Protein AF-A0A968W9E1-F1 (afdb_monomer_lite)

Sequence (61 aa):
MVEVPLGLAEIMTNDSGDRHVLAAAVVAKADIIVTSNLKHFQEKDLVSWGVKAQSPSGFFN

pLDDT: mean 95.91, std 5.28, range [71.31, 98.56]

Foldseek 3Di:
DFDFDPCQLVPQPFDNVCSVV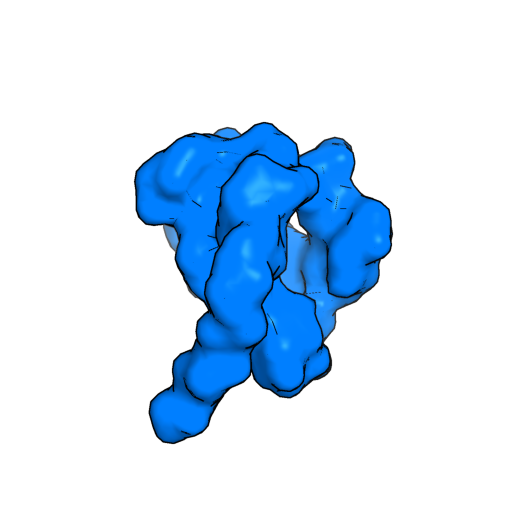LSSCLSVVPQEDADPPVNRVDCVRNVVSNHYYDHPVRVVD

Structure (mmCIF, N/CA/C/O backbone):
data_AF-A0A968W9E1-F1
#
_entry.id   AF-A0A968W9E1-F1
#
loop_
_atom_site.group_PDB
_atom_site.id
_atom_site.type_symbol
_atom_site.label_atom_id
_atom_site.label_alt_id
_atom_site.label_comp_id
_atom_site.label_asym_id
_atom_site.label_entity_id
_atom_site.label_seq_id
_atom_site.pdbx_PDB_ins_code
_atom_site.Cartn_x
_atom_site.Cartn_y
_atom_site.Cartn_z
_atom_site.occupancy
_atom_site.B_iso_or_equiv
_atom_site.auth_seq_id
_atom_site.auth_comp_id
_atom_site.auth_asym_id
_atom_site.auth_atom_id
_atom_site.pdbx_PDB_model_num
ATOM 1 N N . MET A 1 1 ? -2.559 -16.218 -3.026 1.00 71.31 1 MET A N 1
ATOM 2 C CA . MET A 1 1 ? -2.670 -15.117 -4.006 1.00 71.31 1 MET A CA 1
ATOM 3 C C . MET A 1 1 ? -3.813 -14.230 -3.544 1.00 71.31 1 MET A C 1
ATOM 5 O O . MET A 1 1 ? -4.809 -14.784 -3.100 1.00 71.31 1 MET A O 1
ATOM 9 N N . VAL A 1 2 ? -3.641 -12.907 -3.533 1.00 82.12 2 VAL A N 1
ATOM 10 C CA . VAL A 1 2 ? -4.706 -11.963 -3.150 1.00 82.12 2 VAL A CA 1
ATOM 11 C C . VAL A 1 2 ? -5.395 -11.505 -4.430 1.00 82.12 2 VAL A C 1
ATOM 13 O O . VAL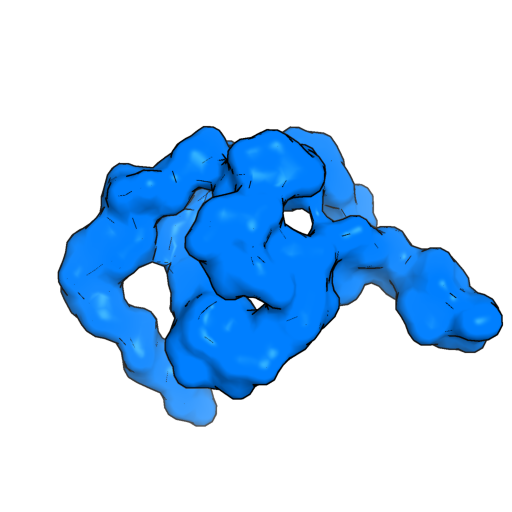 A 1 2 ? -4.711 -11.083 -5.360 1.00 82.12 2 VAL A O 1
ATOM 16 N N . GLU A 1 3 ? -6.719 -11.609 -4.492 1.00 91.75 3 GLU A N 1
ATOM 17 C CA . GLU A 1 3 ? -7.500 -11.076 -5.609 1.00 91.75 3 GLU A CA 1
ATOM 18 C C . GLU A 1 3 ? -7.870 -9.624 -5.321 1.00 91.75 3 GLU A C 1
ATOM 20 O O . GLU A 1 3 ? -8.582 -9.329 -4.363 1.00 91.75 3 GLU A O 1
ATOM 25 N N . VAL A 1 4 ? -7.355 -8.706 -6.137 1.00 93.00 4 VAL A N 1
ATOM 26 C CA . VAL A 1 4 ? -7.637 -7.276 -6.007 1.00 93.00 4 VAL A CA 1
ATOM 27 C C . VAL A 1 4 ? -8.914 -6.945 -6.789 1.00 93.00 4 VAL A C 1
ATOM 29 O O . VAL A 1 4 ? -8.965 -7.238 -7.985 1.00 93.00 4 VAL A O 1
ATOM 32 N N . PRO A 1 5 ? -9.933 -6.320 -6.166 1.00 92.75 5 PRO A N 1
ATOM 33 C CA . PRO A 1 5 ? -11.121 -5.863 -6.879 1.00 92.75 5 PRO A CA 1
ATOM 34 C C . PRO A 1 5 ? -10.773 -4.921 -8.037 1.00 92.75 5 PRO A C 1
ATOM 36 O O . PRO A 1 5 ? -9.915 -4.043 -7.901 1.00 92.75 5 PRO A O 1
ATOM 39 N N . LEU A 1 6 ? -11.471 -5.076 -9.167 1.00 90.94 6 LEU A N 1
ATOM 40 C CA . LEU A 1 6 ? -11.313 -4.195 -10.328 1.00 90.94 6 LEU A CA 1
ATOM 41 C C . LEU A 1 6 ? -11.519 -2.725 -9.928 1.00 90.94 6 LEU A C 1
ATOM 43 O O . LEU A 1 6 ? -12.420 -2.403 -9.156 1.00 90.94 6 LEU A O 1
ATOM 47 N N . GLY A 1 7 ? -10.667 -1.840 -10.448 1.00 93.81 7 GLY A N 1
ATOM 48 C CA . GLY A 1 7 ? -10.736 -0.398 -10.199 1.00 93.81 7 GLY A CA 1
ATOM 49 C C . GLY A 1 7 ? -10.177 0.072 -8.850 1.00 93.81 7 GLY A C 1
ATOM 50 O O . GLY A 1 7 ? -9.935 1.266 -8.691 1.00 93.81 7 GLY A O 1
ATOM 51 N N . LEU A 1 8 ? -9.882 -0.818 -7.889 1.00 96.50 8 LEU A N 1
ATOM 52 C CA . LEU A 1 8 ? -9.336 -0.393 -6.589 1.00 96.50 8 LEU A CA 1
ATOM 53 C C . LEU A 1 8 ? -7.980 0.314 -6.735 1.00 96.50 8 LEU A C 1
ATOM 55 O O . LEU A 1 8 ? -7.733 1.325 -6.088 1.00 96.50 8 LEU A O 1
ATOM 59 N N . ALA A 1 9 ? -7.109 -0.187 -7.611 1.00 96.94 9 ALA A N 1
ATOM 60 C CA . ALA A 1 9 ? -5.830 0.463 -7.877 1.00 96.94 9 ALA A CA 1
ATOM 61 C C . ALA A 1 9 ? -5.998 1.820 -8.585 1.00 96.94 9 ALA A C 1
ATOM 63 O O . ALA A 1 9 ? -5.148 2.686 -8.440 1.00 96.94 9 ALA A O 1
ATOM 64 N N . GLU A 1 10 ? -7.077 2.046 -9.337 1.00 97.06 10 GLU A N 1
ATOM 65 C CA . GLU A 1 10 ? -7.254 3.267 -10.138 1.00 97.06 10 GLU A CA 1
ATOM 66 C C . GLU A 1 10 ? -7.504 4.507 -9.275 1.00 97.06 10 GLU A C 1
ATOM 68 O O . GLU A 1 10 ? -7.113 5.610 -9.658 1.00 97.06 10 GLU A O 1
ATOM 73 N N . ILE A 1 11 ? -8.097 4.316 -8.093 1.00 97.25 11 ILE A N 1
ATOM 74 C CA . ILE A 1 11 ? -8.408 5.389 -7.139 1.00 97.25 11 ILE A CA 1
ATOM 75 C C . ILE A 1 11 ? -7.262 5.695 -6.167 1.00 97.25 11 ILE A C 1
ATOM 77 O O . ILE A 1 11 ? -7.380 6.589 -5.329 1.00 97.25 11 ILE A O 1
ATOM 81 N N . MET A 1 12 ? -6.152 4.962 -6.254 1.00 98.00 12 MET A N 1
ATOM 82 C CA . MET A 1 12 ? -4.987 5.182 -5.405 1.00 98.00 12 MET A CA 1
ATOM 83 C C . MET A 1 12 ? -4.119 6.311 -5.954 1.00 98.00 12 MET A C 1
ATOM 85 O O . MET A 1 12 ? -3.877 6.411 -7.156 1.00 98.00 12 MET A O 1
ATOM 89 N N . THR A 1 13 ? -3.649 7.178 -5.060 1.00 98.25 13 THR A N 1
ATOM 90 C CA . THR A 1 13 ? -2.939 8.411 -5.433 1.00 98.25 13 THR A CA 1
ATOM 91 C C . THR A 1 13 ? -1.425 8.253 -5.466 1.00 98.25 13 THR A C 1
ATOM 93 O O . THR A 1 13 ? -0.739 9.148 -5.955 1.00 98.25 13 THR A O 1
ATOM 96 N N . ASN A 1 14 ? -0.908 7.111 -5.003 1.00 98.50 14 ASN A N 1
ATOM 97 C CA . ASN A 1 14 ? 0.510 6.790 -5.071 1.00 98.50 14 ASN A CA 1
ATOM 98 C C . ASN A 1 14 ? 0.969 6.584 -6.532 1.00 98.50 14 ASN A C 1
ATOM 100 O O . ASN A 1 14 ? 0.163 6.648 -7.474 1.00 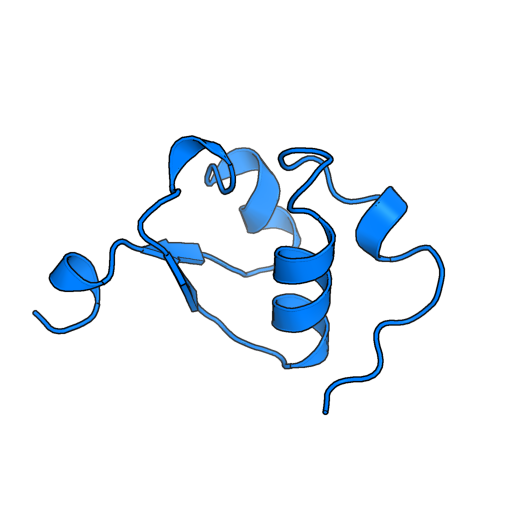98.50 14 ASN A O 1
ATOM 104 N N . ASP A 1 15 ? 2.274 6.358 -6.723 1.00 98.56 15 ASP A N 1
ATOM 105 C CA . ASP A 1 15 ? 2.867 6.229 -8.059 1.00 98.56 15 ASP A CA 1
ATOM 106 C C . ASP A 1 15 ? 2.088 5.245 -8.943 1.00 98.56 15 ASP A C 1
ATOM 108 O O . ASP A 1 15 ? 1.781 4.127 -8.529 1.00 98.56 15 ASP A O 1
ATOM 112 N N . SER A 1 16 ? 1.771 5.666 -10.171 1.00 97.69 16 SER A N 1
ATOM 113 C CA . SER A 1 16 ? 0.891 4.915 -11.073 1.00 97.69 16 SER A CA 1
ATOM 114 C C . SER A 1 16 ? 1.368 3.497 -11.383 1.00 97.69 16 SER A C 1
ATOM 116 O O . SER A 1 16 ? 0.530 2.612 -11.557 1.00 97.69 16 SER A O 1
ATOM 118 N N . GLY A 1 17 ? 2.684 3.260 -11.398 1.00 97.50 17 GLY A N 1
ATOM 119 C CA . GLY A 1 17 ? 3.253 1.935 -11.618 1.00 97.50 17 GLY A CA 1
ATOM 120 C C . GLY A 1 17 ? 3.075 1.002 -10.422 1.00 97.50 17 GLY A C 1
ATOM 121 O O . GLY A 1 17 ? 3.028 -0.209 -10.606 1.00 97.50 17 GLY A O 1
ATOM 122 N N . ASP A 1 18 ? 2.895 1.547 -9.218 1.00 98.12 18 ASP A N 1
ATOM 123 C CA . ASP A 1 18 ? 2.940 0.812 -7.950 1.00 98.12 18 ASP A CA 1
ATOM 124 C C . ASP A 1 18 ? 1.601 0.760 -7.196 1.00 98.12 18 ASP A C 1
ATOM 126 O O . ASP A 1 18 ? 1.507 0.159 -6.124 1.00 98.12 18 ASP A O 1
ATOM 130 N N . ARG A 1 19 ? 0.524 1.336 -7.741 1.00 98.19 19 ARG A N 1
ATOM 131 C CA . ARG A 1 19 ? -0.829 1.288 -7.138 1.00 98.19 19 ARG A CA 1
ATOM 132 C C . ARG A 1 19 ? -1.313 -0.131 -6.850 1.00 98.19 19 ARG A C 1
ATOM 134 O O . ARG A 1 19 ? -2.011 -0.368 -5.869 1.00 98.19 19 ARG A O 1
ATOM 141 N N . HIS A 1 20 ? -0.903 -1.095 -7.670 1.00 97.56 20 HIS A N 1
ATOM 142 C CA . HIS A 1 20 ? -1.248 -2.503 -7.481 1.00 97.56 20 HIS A CA 1
ATOM 143 C C . HIS A 1 20 ? -0.708 -3.076 -6.155 1.00 97.56 20 HIS A C 1
ATOM 145 O O . HIS A 1 20 ? -1.371 -3.907 -5.537 1.00 97.56 20 HIS A O 1
ATOM 151 N N . VAL A 1 21 ? 0.449 -2.600 -5.679 1.00 97.94 21 VAL A N 1
ATOM 152 C CA . VAL A 1 21 ? 1.036 -3.018 -4.396 1.00 97.94 21 VAL A CA 1
ATOM 153 C C . VAL A 1 21 ? 0.210 -2.487 -3.228 1.00 97.94 21 VAL A C 1
ATOM 155 O O . VAL A 1 21 ? -0.108 -3.243 -2.311 1.00 97.94 21 VAL A O 1
ATOM 158 N N . LEU A 1 22 ? -0.188 -1.210 -3.273 1.00 98.50 22 LEU A N 1
ATOM 159 C CA . LEU A 1 22 ? -1.053 -0.629 -2.245 1.00 98.50 22 LEU A CA 1
ATOM 160 C C . LEU A 1 22 ? -2.431 -1.305 -2.234 1.00 98.50 22 LEU A C 1
ATOM 162 O O . LEU A 1 22 ? -2.932 -1.657 -1.169 1.00 98.50 22 LEU A O 1
ATOM 166 N N . ALA A 1 23 ? -3.005 -1.586 -3.406 1.00 98.38 23 ALA A N 1
ATOM 167 C CA . ALA A 1 23 ? -4.269 -2.310 -3.521 1.00 98.38 23 ALA A CA 1
ATOM 168 C C . ALA A 1 23 ? -4.181 -3.712 -2.907 1.00 98.38 23 ALA A C 1
ATOM 170 O O . ALA A 1 23 ? -5.061 -4.107 -2.141 1.00 98.38 23 ALA A O 1
ATOM 171 N N . ALA A 1 24 ? -3.094 -4.440 -3.171 1.00 98.00 24 ALA A N 1
ATOM 172 C CA . ALA A 1 24 ? -2.853 -5.739 -2.555 1.00 98.00 24 ALA A CA 1
ATOM 173 C C . ALA A 1 24 ? -2.724 -5.640 -1.026 1.00 98.00 24 ALA A C 1
ATOM 175 O O . ALA A 1 24 ? -3.314 -6.458 -0.324 1.00 98.00 24 ALA A O 1
ATOM 176 N N . ALA A 1 25 ? -2.011 -4.633 -0.507 1.00 98.31 25 ALA A N 1
ATOM 177 C CA . ALA A 1 25 ? -1.867 -4.412 0.932 1.00 98.31 25 ALA A CA 1
ATOM 178 C C . ALA A 1 25 ? -3.219 -4.148 1.613 1.00 98.31 25 ALA A C 1
ATOM 180 O O . ALA A 1 25 ? -3.526 -4.774 2.626 1.00 98.31 25 ALA A O 1
ATOM 181 N N . VAL A 1 26 ? -4.061 -3.297 1.017 1.00 98.06 26 VAL A N 1
ATOM 182 C CA . VAL A 1 26 ? -5.408 -2.992 1.527 1.00 98.06 26 VAL A CA 1
ATOM 183 C C . VAL A 1 26 ? -6.285 -4.241 1.568 1.00 98.06 26 VAL A C 1
ATOM 185 O O . VAL A 1 26 ? -6.903 -4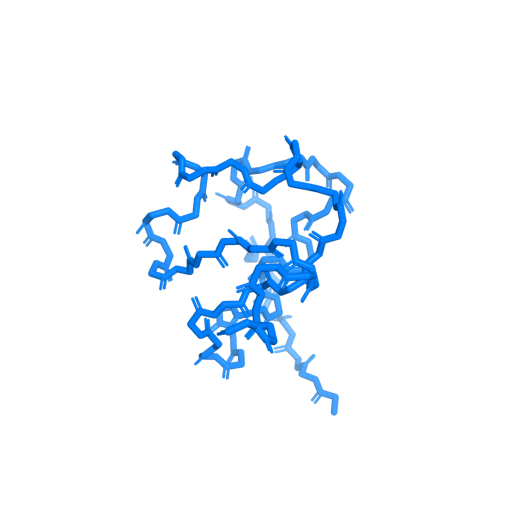.529 2.591 1.00 98.06 26 VAL A O 1
ATOM 188 N N . VAL A 1 27 ? -6.315 -5.027 0.488 1.00 97.94 27 VAL A N 1
ATOM 189 C CA . VAL A 1 27 ? -7.131 -6.253 0.428 1.00 97.94 27 VAL A CA 1
ATOM 190 C C . VAL A 1 27 ? -6.610 -7.318 1.396 1.00 97.94 27 VAL A C 1
ATOM 192 O O . VAL A 1 27 ? -7.399 -8.004 2.044 1.00 97.94 27 VAL A O 1
ATOM 195 N N . ALA A 1 28 ? -5.289 -7.427 1.545 1.00 97.56 28 ALA A N 1
ATOM 196 C CA . ALA A 1 28 ? -4.653 -8.322 2.507 1.00 97.56 28 ALA A CA 1
ATOM 197 C C . ALA A 1 28 ? -4.786 -7.849 3.964 1.00 97.56 28 ALA A C 1
ATOM 199 O O . ALA A 1 28 ? -4.413 -8.597 4.866 1.00 97.56 28 ALA A O 1
ATOM 200 N N . LYS A 1 29 ? -5.309 -6.634 4.197 1.00 97.06 29 LYS A N 1
ATOM 201 C CA . LYS A 1 29 ? -5.355 -5.968 5.508 1.00 97.06 29 LYS A CA 1
ATOM 202 C C . LYS A 1 29 ? -3.968 -5.864 6.152 1.00 97.06 29 LYS A C 1
ATOM 204 O O . LYS A 1 29 ? -3.812 -6.100 7.345 1.00 97.06 29 LYS A O 1
ATOM 209 N N . ALA A 1 30 ? -2.955 -5.569 5.344 1.00 97.75 30 ALA A N 1
ATOM 210 C CA . ALA A 1 30 ? -1.598 -5.367 5.821 1.00 97.75 30 ALA A CA 1
ATOM 211 C C . ALA A 1 30 ? -1.439 -3.952 6.388 1.00 97.75 30 ALA A C 1
ATOM 213 O O . ALA A 1 30 ? -1.752 -2.975 5.712 1.00 97.75 30 ALA A O 1
ATOM 214 N N . ASP A 1 31 ? -0.873 -3.842 7.588 1.00 97.56 31 ASP A N 1
ATOM 215 C CA . ASP A 1 31 ? -0.590 -2.541 8.204 1.00 97.56 31 ASP A CA 1
ATOM 216 C C . ASP A 1 31 ? 0.633 -1.848 7.572 1.00 97.56 31 ASP A C 1
ATOM 218 O O . ASP A 1 31 ? 0.743 -0.619 7.577 1.00 97.56 31 ASP A O 1
ATOM 222 N N . ILE A 1 32 ? 1.588 -2.629 7.044 1.00 97.94 32 ILE A N 1
ATOM 223 C CA . ILE A 1 32 ? 2.888 -2.137 6.564 1.00 97.94 32 ILE A CA 1
ATOM 224 C C . ILE A 1 32 ? 3.253 -2.761 5.211 1.00 97.94 32 ILE A C 1
ATOM 226 O O . ILE A 1 32 ? 3.292 -3.981 5.059 1.00 97.94 32 ILE A O 1
ATOM 230 N N . ILE A 1 33 ? 3.616 -1.912 4.248 1.00 98.38 33 ILE A N 1
ATOM 231 C CA . ILE A 1 33 ? 4.367 -2.270 3.042 1.00 98.38 33 ILE A CA 1
ATOM 232 C C . ILE A 1 33 ? 5.857 -2.101 3.346 1.00 98.38 33 ILE A C 1
ATOM 234 O O . ILE A 1 33 ? 6.347 -0.989 3.554 1.00 98.38 33 ILE A O 1
ATOM 238 N N . VAL A 1 34 ? 6.599 -3.204 3.341 1.00 98.00 34 VAL A N 1
ATOM 239 C CA . VAL A 1 34 ? 8.060 -3.175 3.476 1.00 98.00 34 VAL A CA 1
ATOM 240 C C . VAL A 1 34 ? 8.679 -3.046 2.085 1.00 98.00 34 VAL A C 1
ATOM 242 O O . VAL A 1 34 ? 8.520 -3.929 1.247 1.00 98.00 34 VAL A O 1
ATOM 245 N N . THR A 1 35 ? 9.361 -1.933 1.808 1.00 97.62 35 THR A N 1
ATOM 246 C CA . THR A 1 35 ? 9.881 -1.617 0.470 1.00 97.62 35 THR A CA 1
ATOM 247 C C . THR A 1 35 ? 11.083 -0.678 0.509 1.00 97.62 35 THR A C 1
ATOM 249 O O . THR A 1 35 ? 11.139 0.267 1.292 1.00 97.62 35 THR A O 1
ATOM 252 N N . SER A 1 36 ? 12.044 -0.889 -0.391 1.00 97.38 36 SER A N 1
ATOM 253 C CA . SER A 1 36 ? 13.135 0.070 -0.623 1.00 97.38 36 SER A CA 1
ATOM 254 C C . SER A 1 36 ? 12.690 1.276 -1.463 1.00 97.38 36 SER A C 1
ATOM 256 O O . SER A 1 36 ? 13.420 2.258 -1.567 1.00 97.38 36 SER A O 1
ATOM 258 N N . ASN A 1 37 ? 11.494 1.230 -2.062 1.00 97.12 37 ASN A N 1
ATOM 259 C CA . ASN A 1 37 ? 10.978 2.253 -2.971 1.00 97.12 37 ASN A CA 1
ATOM 260 C C . ASN A 1 37 ? 10.042 3.261 -2.278 1.00 97.12 37 ASN A C 1
ATOM 262 O O . ASN A 1 37 ? 8.959 3.574 -2.769 1.00 97.12 37 ASN A O 1
ATOM 266 N N . LEU A 1 38 ? 10.449 3.781 -1.119 1.00 98.25 38 LEU A N 1
ATOM 267 C CA . LEU A 1 38 ? 9.606 4.644 -0.275 1.00 98.25 38 LEU A CA 1
ATOM 268 C C . LEU A 1 38 ? 9.042 5.876 -1.000 1.00 98.25 38 LEU A C 1
ATOM 270 O O . LEU A 1 38 ? 7.929 6.306 -0.714 1.00 98.25 38 LEU A O 1
ATOM 274 N N . LYS A 1 39 ? 9.770 6.419 -1.982 1.00 98.25 39 LYS A N 1
ATOM 275 C CA . LYS A 1 39 ? 9.326 7.574 -2.781 1.00 98.25 39 LYS A CA 1
ATOM 276 C C . LYS A 1 39 ? 7.995 7.349 -3.517 1.00 98.25 39 LYS A C 1
ATOM 278 O O . LYS A 1 39 ? 7.308 8.327 -3.806 1.00 98.25 39 LYS A O 1
ATOM 283 N N . HIS A 1 40 ? 7.644 6.095 -3.817 1.00 98.50 40 HIS A N 1
ATOM 284 C CA . HIS A 1 40 ? 6.403 5.719 -4.504 1.00 98.50 40 HIS A CA 1
ATOM 285 C C . HIS A 1 40 ? 5.262 5.390 -3.528 1.00 98.50 40 HIS A C 1
ATOM 287 O O . HIS A 1 40 ? 4.133 5.187 -3.966 1.00 98.50 40 HIS A O 1
ATOM 293 N N . PHE A 1 41 ? 5.540 5.365 -2.220 1.00 98.44 41 PHE A N 1
ATOM 294 C CA . PHE A 1 41 ? 4.597 5.059 -1.143 1.00 98.44 41 PHE A CA 1
ATOM 295 C C . PHE A 1 41 ? 4.691 6.132 -0.047 1.00 98.44 41 PHE A C 1
ATOM 297 O O . PHE A 1 41 ? 5.032 5.850 1.102 1.00 98.44 41 PHE A O 1
ATOM 304 N N . GLN A 1 42 ? 4.449 7.393 -0.417 1.00 98.38 42 GLN A N 1
ATOM 305 C CA . GLN A 1 42 ? 4.507 8.515 0.523 1.00 98.38 42 GLN A CA 1
ATOM 306 C C . GLN A 1 42 ? 3.321 8.465 1.486 1.00 98.38 42 GLN A C 1
ATOM 308 O O . GLN A 1 42 ? 2.209 8.151 1.080 1.00 98.38 42 GLN A O 1
ATOM 313 N N . GLU A 1 43 ? 3.529 8.852 2.744 1.00 98.19 43 GLU A N 1
ATOM 314 C CA . GLU A 1 43 ? 2.507 8.784 3.802 1.00 98.19 43 GLU A CA 1
ATOM 315 C C . GLU A 1 43 ? 1.160 9.412 3.405 1.00 98.19 43 GLU A C 1
ATOM 317 O O . GLU A 1 43 ? 0.108 8.817 3.637 1.00 98.19 43 GLU A O 1
ATOM 322 N N . LYS A 1 44 ? 1.192 10.567 2.727 1.00 98.19 44 LYS A N 1
ATOM 323 C CA . LYS A 1 44 ? -0.006 11.269 2.235 1.00 98.19 44 LYS A CA 1
ATOM 324 C C . LYS A 1 44 ? -0.889 10.419 1.310 1.00 98.19 44 LYS A C 1
ATOM 326 O O . LYS A 1 44 ? -2.089 10.658 1.249 1.00 98.19 44 LYS A O 1
ATOM 331 N N . ASP A 1 45 ? -0.301 9.453 0.606 1.00 98.12 45 ASP A N 1
ATOM 332 C CA . ASP A 1 45 ? -0.992 8.578 -0.340 1.00 98.12 45 ASP A CA 1
ATOM 333 C C . ASP A 1 45 ? -1.495 7.287 0.326 1.00 98.12 45 ASP A C 1
ATOM 335 O O . ASP A 1 45 ? -2.340 6.595 -0.239 1.00 98.12 45 ASP A O 1
ATOM 339 N N . LEU A 1 46 ? -0.983 6.948 1.519 1.00 98.56 46 LEU A N 1
ATOM 340 C CA . LEU A 1 46 ? -1.297 5.702 2.231 1.00 98.56 46 LEU A CA 1
ATOM 341 C C . LEU A 1 46 ? -2.253 5.899 3.413 1.00 98.56 46 LEU A C 1
ATOM 343 O O . LEU A 1 46 ? -2.980 4.975 3.774 1.00 98.56 46 LEU A O 1
ATOM 347 N N . VAL A 1 47 ? -2.256 7.088 4.027 1.00 97.31 47 VAL A N 1
ATOM 348 C CA . VAL A 1 47 ? -2.953 7.347 5.298 1.00 97.31 47 VAL A CA 1
ATOM 349 C C . VAL A 1 47 ? -4.459 7.084 5.225 1.00 97.31 47 VAL A C 1
ATOM 351 O O . VAL A 1 47 ? -5.027 6.525 6.162 1.00 97.31 47 VAL A O 1
ATOM 354 N N . SER A 1 48 ? -5.104 7.404 4.099 1.00 97.38 48 SER A N 1
ATOM 355 C CA . SER A 1 48 ? -6.533 7.139 3.871 1.00 97.38 48 SER A CA 1
ATOM 356 C C . SER A 1 48 ? -6.868 5.648 3.799 1.00 97.38 48 SER A C 1
ATOM 358 O O . SER A 1 48 ? -8.023 5.271 3.975 1.00 97.38 48 SER A O 1
ATOM 360 N N . TRP A 1 49 ? -5.862 4.806 3.564 1.00 97.88 49 TRP A N 1
ATOM 361 C CA . TRP A 1 49 ? -5.979 3.357 3.453 1.00 97.88 49 TRP A CA 1
ATOM 362 C C . TRP A 1 49 ? -5.562 2.620 4.728 1.00 97.88 49 TRP A C 1
ATOM 364 O O . TRP A 1 49 ? -5.671 1.399 4.781 1.00 97.88 49 TRP A O 1
ATOM 374 N N . GLY A 1 50 ? -5.075 3.338 5.747 1.00 97.81 50 GLY A N 1
ATOM 375 C CA . GLY A 1 50 ? -4.579 2.739 6.987 1.00 97.81 50 GLY A CA 1
ATOM 376 C C . GLY A 1 50 ? -3.267 1.963 6.829 1.00 97.81 50 GLY A C 1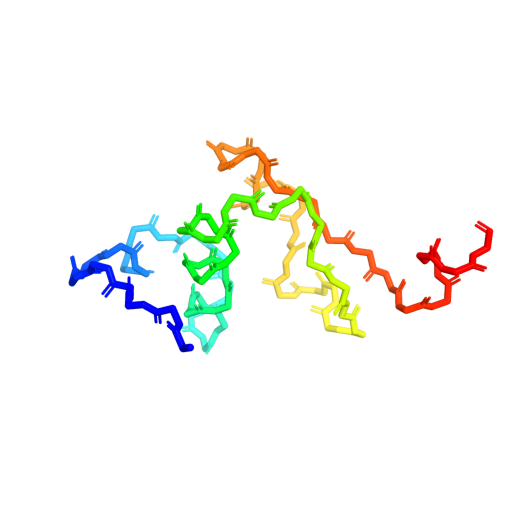
ATOM 377 O O . GLY A 1 50 ? -2.918 1.190 7.714 1.00 97.81 50 GLY A O 1
ATOM 378 N N . VAL A 1 51 ? -2.535 2.168 5.729 1.00 98.31 51 VAL A N 1
ATOM 379 C CA . VAL A 1 51 ? -1.273 1.473 5.431 1.00 98.31 51 VAL A CA 1
ATOM 380 C C . VAL A 1 51 ? -0.091 2.410 5.682 1.00 98.31 51 VAL A C 1
ATOM 382 O O . VAL A 1 51 ? -0.182 3.620 5.47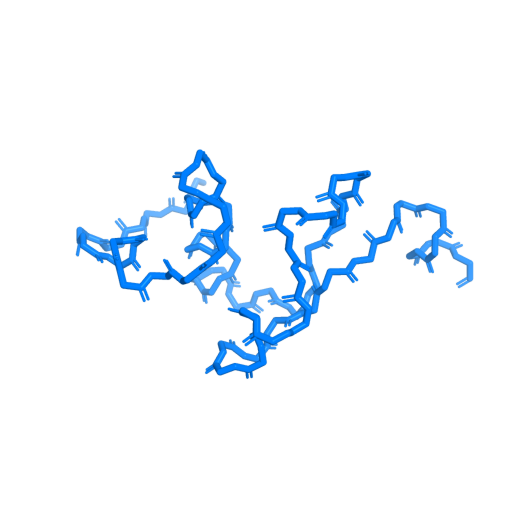5 1.00 98.31 51 VAL A O 1
ATOM 385 N N . LYS A 1 52 ? 1.050 1.866 6.106 1.00 98.19 52 LYS A N 1
ATOM 386 C CA . LYS A 1 52 ? 2.335 2.582 6.185 1.00 98.19 52 LYS A CA 1
ATOM 387 C C . LYS A 1 52 ? 3.366 1.944 5.263 1.00 98.19 52 LYS A C 1
ATOM 389 O O . LYS A 1 52 ? 3.278 0.758 4.968 1.00 98.19 52 LYS A O 1
ATOM 394 N N . ALA A 1 53 ? 4.377 2.703 4.849 1.00 98.25 53 ALA A N 1
ATOM 395 C CA . ALA A 1 53 ? 5.541 2.155 4.159 1.00 98.25 53 ALA A CA 1
ATOM 396 C C . ALA A 1 53 ? 6.797 2.297 5.021 1.00 98.25 53 ALA A C 1
ATOM 398 O O . ALA A 1 53 ? 7.004 3.327 5.662 1.00 98.25 53 ALA A O 1
ATOM 399 N N . GLN A 1 54 ? 7.634 1.261 5.041 1.00 98.12 54 GLN A N 1
ATOM 400 C CA . GLN A 1 54 ? 8.909 1.246 5.760 1.00 98.12 54 GLN A CA 1
ATOM 401 C C . GLN A 1 54 ? 10.006 0.607 4.911 1.00 98.12 54 GLN A C 1
ATOM 403 O O . GLN A 1 54 ? 9.734 -0.273 4.093 1.00 98.12 54 GLN A O 1
ATOM 408 N N . SER A 1 55 ? 11.255 1.038 5.105 1.00 97.44 55 SER A N 1
ATOM 409 C CA . SER A 1 55 ? 12.392 0.345 4.497 1.00 97.44 55 SER A CA 1
ATOM 410 C C . SER A 1 55 ? 12.577 -1.033 5.146 1.00 97.44 55 SER A C 1
ATOM 412 O O . SER A 1 55 ? 12.249 -1.191 6.325 1.00 97.44 55 SER A O 1
ATOM 414 N N . PRO A 1 56 ? 13.145 -2.028 4.438 1.00 97.06 56 PRO A N 1
ATOM 415 C CA . PRO A 1 56 ? 13.422 -3.338 5.028 1.00 97.06 56 PRO A CA 1
ATOM 416 C C . PRO A 1 56 ? 14.248 -3.244 6.311 1.00 97.06 56 PRO A C 1
ATOM 418 O O . PRO A 1 56 ? 13.913 -3.872 7.307 1.00 97.06 56 PRO A O 1
ATOM 421 N N . SER A 1 57 ? 15.280 -2.397 6.317 1.00 94.12 57 SER A N 1
ATOM 422 C CA . SER A 1 57 ? 16.100 -2.162 7.506 1.00 94.12 57 SER A CA 1
ATOM 423 C C . SER A 1 57 ? 15.293 -1.567 8.660 1.00 94.12 57 SER A C 1
ATOM 425 O O . SER A 1 57 ? 15.476 -1.986 9.791 1.00 94.12 57 SER A O 1
ATOM 427 N N . GLY A 1 58 ? 14.388 -0.619 8.391 1.00 92.81 58 GLY A N 1
ATOM 428 C CA . GLY A 1 58 ? 13.542 -0.022 9.427 1.00 92.81 58 GLY A CA 1
ATOM 429 C C . GLY A 1 58 ? 12.530 -0.997 10.032 1.00 92.81 58 GLY A C 1
ATOM 430 O O . GLY A 1 58 ? 12.168 -0.833 11.189 1.00 92.81 58 GLY A O 1
ATOM 431 N N . PHE A 1 59 ? 12.109 -2.012 9.274 1.00 91.19 59 PHE A N 1
ATOM 432 C CA . PHE A 1 59 ? 11.117 -2.992 9.715 1.00 91.19 59 PHE A CA 1
ATOM 433 C C . PHE A 1 59 ? 11.682 -4.075 10.651 1.00 91.19 59 PHE A C 1
ATOM 435 O O . PHE A 1 59 ? 10.962 -4.565 11.514 1.00 91.19 59 PHE A O 1
ATOM 442 N N . PHE A 1 60 ? 12.946 -4.472 10.472 1.00 87.25 60 PHE A N 1
ATOM 443 C CA . PHE A 1 60 ? 13.588 -5.543 11.255 1.00 87.25 60 PHE A CA 1
ATOM 444 C C . PHE A 1 60 ? 14.452 -5.041 12.425 1.00 87.25 60 PHE A C 1
ATOM 446 O O . PHE A 1 60 ? 15.168 -5.844 13.028 1.00 87.25 60 PHE A O 1
ATOM 453 N N . ASN A 1 61 ? 14.409 -3.741 12.721 1.00 72.94 61 ASN A N 1
ATOM 454 C CA . ASN A 1 61 ? 15.121 -3.127 13.846 1.00 72.94 61 ASN A CA 1
ATOM 455 C C . ASN A 1 61 ? 14.283 -3.093 15.127 1.00 72.94 61 ASN A C 1
ATOM 457 O O . ASN A 1 61 ? 13.038 -3.021 15.026 1.00 72.94 61 ASN A O 1
#

Secondary structure (DSSP, 8-state):
---PPTTTTTT--S-TTTHHHHHHHHHTT-SEEE-S-GGGS-HHHHGGGT-EEE-HHHH--

Radius of gyration: 11.02 Å; chains: 1; bounding box: 27×26×26 Å